Protein AF-A0A653DTB9-F1 (afdb_monomer)

Structure (mmCIF, N/CA/C/O backbone):
data_AF-A0A653DTB9-F1
#
_entry.id   AF-A0A653DTB9-F1
#
loop_
_atom_site.group_PDB
_atom_site.id
_atom_site.type_symbol
_atom_site.label_atom_id
_atom_site.label_alt_id
_atom_site.label_comp_id
_atom_site.label_asym_id
_atom_site.label_entity_id
_atom_site.label_seq_id
_atom_site.pdbx_PDB_ins_code
_atom_site.Cartn_x
_atom_site.Cartn_y
_atom_site.Cartn_z
_atom_site.occupancy
_atom_site.B_iso_or_equiv
_atom_site.auth_seq_id
_atom_site.auth_comp_id
_atom_site.auth_asym_id
_atom_site.auth_atom_id
_atom_site.pdbx_PDB_model_num
ATOM 1 N N . MET A 1 1 ? 3.607 1.487 -5.762 1.00 81.31 1 MET A N 1
ATOM 2 C CA . MET A 1 1 ? 2.893 2.590 -6.448 1.00 81.31 1 MET A CA 1
ATOM 3 C C . MET A 1 1 ? 1.420 2.464 -6.103 1.00 81.31 1 MET A C 1
ATOM 5 O O . MET A 1 1 ? 0.975 1.344 -5.897 1.00 81.31 1 MET A O 1
ATOM 9 N N . GLY A 1 2 ? 0.693 3.571 -6.015 1.00 86.44 2 GLY A N 1
ATOM 10 C CA . GLY A 1 2 ? -0.756 3.611 -5.838 1.00 86.44 2 GLY A CA 1
ATOM 11 C C . GLY A 1 2 ? -1.399 4.603 -6.805 1.00 86.44 2 GLY A C 1
ATOM 12 O O . GLY A 1 2 ? -0.713 5.444 -7.388 1.00 86.44 2 GLY A O 1
ATOM 13 N N . ILE A 1 3 ? -2.714 4.503 -6.968 1.00 83.00 3 ILE A N 1
ATOM 14 C CA . ILE A 1 3 ? -3.539 5.472 -7.698 1.00 83.00 3 ILE A CA 1
ATOM 15 C C . ILE A 1 3 ? -4.620 5.961 -6.735 1.00 83.00 3 ILE A C 1
ATOM 17 O O . ILE A 1 3 ? -5.238 5.153 -6.046 1.00 83.00 3 ILE A O 1
ATOM 21 N N . GLY A 1 4 ? -4.857 7.271 -6.696 1.00 84.19 4 GLY A N 1
ATOM 22 C CA . GLY A 1 4 ? -5.939 7.873 -5.920 1.00 84.19 4 GLY A CA 1
ATOM 23 C C . GLY A 1 4 ? -6.520 9.081 -6.649 1.00 84.19 4 GLY A C 1
ATOM 24 O O . GLY A 1 4 ? -5.796 10.024 -6.972 1.00 84.19 4 GLY A O 1
ATOM 25 N N . GLY A 1 5 ? -7.827 9.058 -6.928 1.00 80.69 5 GLY A N 1
ATOM 26 C CA . GLY A 1 5 ? -8.462 10.065 -7.784 1.00 80.69 5 GLY A CA 1
ATOM 27 C C . GLY A 1 5 ? -7.763 10.147 -9.147 1.00 80.69 5 GLY A C 1
ATOM 28 O O . GLY A 1 5 ? -7.578 9.130 -9.806 1.00 80.69 5 GLY A O 1
ATOM 29 N N . ASN A 1 6 ? -7.307 11.343 -9.528 1.00 82.50 6 ASN A N 1
ATOM 30 C CA . ASN A 1 6 ? -6.586 11.582 -10.787 1.00 82.50 6 ASN A CA 1
ATOM 31 C C . ASN A 1 6 ? -5.056 11.651 -10.608 1.00 82.50 6 ASN A C 1
ATOM 33 O O . ASN A 1 6 ? -4.371 12.290 -11.407 1.00 82.50 6 ASN A O 1
ATOM 37 N N . ARG A 1 7 ? -4.505 11.069 -9.533 1.00 84.44 7 ARG A N 1
ATOM 38 C CA . ARG A 1 7 ? -3.074 11.161 -9.208 1.00 84.44 7 ARG A CA 1
ATOM 39 C C . ARG A 1 7 ? -2.437 9.796 -8.979 1.00 84.44 7 ARG A C 1
ATOM 41 O O . ARG A 1 7 ? -3.048 8.883 -8.424 1.00 84.44 7 ARG A O 1
ATOM 48 N N . LEU A 1 8 ? -1.170 9.702 -9.375 1.00 87.19 8 LEU A N 1
ATOM 49 C CA . LEU A 1 8 ? -0.277 8.609 -9.010 1.00 87.19 8 LEU A CA 1
ATOM 50 C C . LEU A 1 8 ? 0.399 8.922 -7.672 1.00 87.19 8 LEU A C 1
ATOM 52 O O . LEU A 1 8 ? 0.783 10.061 -7.412 1.00 87.19 8 LEU A O 1
ATOM 56 N N . ILE A 1 9 ? 0.557 7.896 -6.841 1.00 87.88 9 ILE A N 1
ATOM 57 C CA . ILE A 1 9 ? 1.275 7.945 -5.567 1.00 87.88 9 ILE A CA 1
ATOM 58 C C . ILE A 1 9 ? 2.479 7.000 -5.675 1.00 87.88 9 ILE A C 1
ATOM 60 O O . ILE A 1 9 ? 2.331 5.792 -5.887 1.00 87.88 9 ILE A O 1
ATOM 64 N N . GLY A 1 10 ? 3.689 7.542 -5.550 1.00 89.00 10 GLY A N 1
ATOM 65 C CA . GLY A 1 10 ? 4.933 6.824 -5.845 1.00 89.00 10 GLY A CA 1
ATOM 66 C C . GLY A 1 10 ? 5.402 7.014 -7.300 1.00 89.00 10 GLY A C 1
ATOM 67 O O . GLY A 1 10 ? 4.992 7.983 -7.940 1.00 89.00 10 GLY A O 1
ATOM 68 N N . PRO A 1 11 ? 6.246 6.116 -7.851 1.00 88.44 11 PRO A N 1
ATOM 69 C CA . PRO A 1 11 ? 6.630 4.801 -7.328 1.00 88.44 11 PRO A CA 1
ATOM 70 C C . PRO A 1 11 ? 7.419 4.863 -6.017 1.00 88.44 11 PRO A C 1
ATOM 72 O O . PRO A 1 11 ? 8.048 5.865 -5.703 1.00 88.44 11 PRO A O 1
ATOM 75 N N . PHE A 1 12 ? 7.379 3.762 -5.270 1.00 89.44 12 PHE A N 1
ATOM 76 C CA . PHE A 1 12 ? 8.231 3.533 -4.107 1.00 89.44 12 PHE A CA 1
ATOM 77 C C . PHE A 1 12 ? 9.030 2.270 -4.383 1.00 89.44 12 PHE A C 1
ATOM 79 O O . PHE A 1 12 ? 8.454 1.281 -4.849 1.00 89.44 12 PHE A O 1
ATOM 86 N N . PHE A 1 13 ? 10.329 2.326 -4.124 1.00 87.88 13 PHE A N 1
ATOM 87 C CA . PHE A 1 13 ? 11.242 1.214 -4.333 1.00 87.88 13 PHE A CA 1
ATOM 88 C C . PHE A 1 13 ? 11.566 0.588 -2.983 1.00 87.88 13 PHE A C 1
ATOM 90 O O . PHE A 1 13 ? 11.714 1.291 -1.986 1.00 87.88 13 PHE A O 1
ATOM 97 N N . ILE A 1 14 ? 11.601 -0.739 -2.953 1.00 88.12 14 ILE A N 1
ATOM 98 C CA . ILE A 1 14 ? 11.859 -1.519 -1.748 1.00 88.12 14 ILE A CA 1
ATOM 99 C C . ILE A 1 14 ? 13.091 -2.355 -2.035 1.00 88.12 14 ILE A C 1
ATOM 101 O O . ILE A 1 14 ? 13.088 -3.153 -2.972 1.00 88.12 14 ILE A O 1
ATOM 105 N N . ASP A 1 15 ? 14.121 -2.186 -1.217 1.00 88.94 15 ASP A N 1
ATOM 106 C CA . ASP A 1 15 ? 15.335 -2.975 -1.354 1.00 88.94 15 ASP A CA 1
ATOM 107 C C . ASP A 1 15 ? 15.113 -4.387 -0.809 1.00 88.94 15 ASP A C 1
ATOM 109 O O . ASP A 1 15 ? 14.709 -4.589 0.343 1.00 88.94 15 ASP A O 1
ATOM 113 N N . GLY A 1 16 ? 15.392 -5.390 -1.641 1.00 90.62 16 GLY A N 1
ATOM 114 C CA . GLY A 1 16 ? 15.186 -6.802 -1.322 1.00 90.62 16 GLY A CA 1
ATOM 115 C C . GLY A 1 16 ? 13.712 -7.196 -1.163 1.00 90.62 16 GLY A C 1
ATOM 116 O O . GLY A 1 16 ? 12.796 -6.502 -1.594 1.00 90.62 16 GLY A O 1
ATOM 117 N N . ASN A 1 17 ? 13.468 -8.344 -0.525 1.00 91.88 17 ASN A N 1
ATOM 118 C CA . ASN A 1 17 ? 12.112 -8.885 -0.403 1.00 91.88 17 ASN A CA 1
ATOM 119 C C . ASN A 1 17 ? 11.245 -8.064 0.558 1.00 91.88 17 ASN A C 1
ATOM 121 O O . ASN A 1 17 ? 11.706 -7.660 1.633 1.00 91.88 17 ASN A O 1
ATOM 125 N N . LEU A 1 18 ? 9.976 -7.889 0.182 1.00 91.94 18 LEU A N 1
ATOM 126 C CA . LEU A 1 18 ? 8.944 -7.285 1.017 1.00 91.94 18 LEU A CA 1
ATOM 127 C C . LEU A 1 18 ? 8.499 -8.262 2.115 1.00 91.94 18 LEU A C 1
ATOM 129 O O . LEU A 1 18 ? 8.168 -9.415 1.845 1.00 91.94 18 LEU A O 1
ATOM 133 N N . ASN A 1 19 ? 8.456 -7.779 3.352 1.00 94.94 19 ASN A N 1
ATOM 134 C CA . ASN A 1 19 ? 7.907 -8.476 4.513 1.00 94.94 19 ASN A CA 1
ATOM 135 C C . ASN A 1 19 ? 7.013 -7.515 5.316 1.00 94.94 19 ASN A C 1
ATOM 137 O O . ASN A 1 19 ? 6.882 -6.346 4.949 1.00 94.94 19 ASN A O 1
ATOM 141 N N . GLY A 1 20 ? 6.388 -8.001 6.393 1.00 94.19 20 GLY A N 1
ATOM 142 C CA . GLY A 1 20 ? 5.476 -7.190 7.209 1.00 94.19 20 GLY A CA 1
ATOM 143 C C . GLY A 1 20 ? 6.125 -5.922 7.778 1.00 94.19 20 GLY A C 1
ATOM 144 O O . GLY A 1 20 ? 5.508 -4.863 7.733 1.00 94.19 20 GLY A O 1
ATOM 145 N N . ASP A 1 21 ? 7.381 -5.998 8.235 1.00 95.88 21 ASP A N 1
ATOM 146 C CA . ASP A 1 21 ? 8.112 -4.844 8.784 1.00 95.88 21 ASP A CA 1
ATOM 147 C C . ASP A 1 21 ? 8.361 -3.768 7.727 1.00 95.88 21 ASP A C 1
ATOM 149 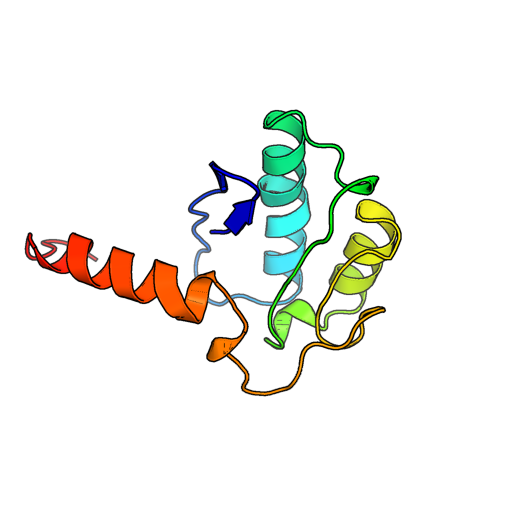O O . ASP A 1 21 ? 8.024 -2.604 7.929 1.00 95.88 21 ASP A O 1
ATOM 153 N N . LYS A 1 22 ? 8.899 -4.161 6.568 1.00 95.94 22 LYS A N 1
ATOM 154 C CA . LYS A 1 22 ? 9.154 -3.237 5.457 1.00 95.94 22 LYS A CA 1
ATOM 155 C C . LYS A 1 22 ? 7.868 -2.658 4.890 1.00 95.94 22 LYS A C 1
ATOM 157 O O . LYS A 1 22 ? 7.855 -1.513 4.456 1.00 95.94 22 LYS A O 1
ATOM 162 N N . TYR A 1 23 ? 6.788 -3.435 4.879 1.00 96.44 23 TYR A N 1
ATOM 163 C CA . TYR A 1 23 ? 5.496 -2.937 4.427 1.00 96.44 23 TYR A CA 1
ATOM 164 C C . TYR A 1 23 ? 4.910 -1.916 5.408 1.00 96.44 23 TYR A C 1
ATOM 166 O O . TYR A 1 23 ? 4.393 -0.882 4.991 1.00 96.44 23 TYR A O 1
ATOM 174 N N . LEU A 1 24 ? 5.044 -2.162 6.713 1.00 96.69 24 LEU A N 1
ATOM 175 C CA . LEU A 1 24 ? 4.641 -1.214 7.748 1.00 96.69 24 LEU A CA 1
ATOM 176 C C . LEU A 1 24 ? 5.449 0.091 7.672 1.00 96.69 24 LEU A C 1
ATOM 178 O O . LEU A 1 24 ? 4.873 1.174 7.771 1.00 96.69 24 LEU A O 1
ATOM 182 N N . ASP A 1 25 ? 6.764 -0.013 7.468 1.00 96.25 25 ASP A N 1
ATOM 183 C CA . ASP A 1 25 ? 7.654 1.130 7.247 1.00 96.25 25 ASP A CA 1
ATOM 184 C C . ASP A 1 25 ? 7.245 1.922 5.998 1.00 96.25 25 ASP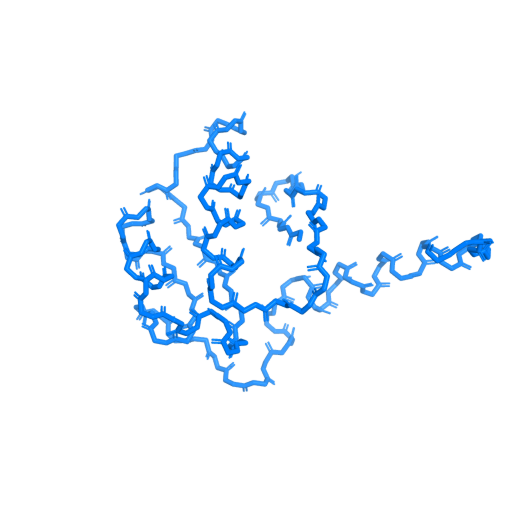 A C 1
ATOM 186 O O . ASP A 1 25 ? 7.041 3.136 6.060 1.00 96.25 25 ASP A O 1
ATOM 190 N N . LEU A 1 26 ? 7.000 1.217 4.888 1.00 95.88 26 LEU A N 1
ATOM 191 C CA . LEU A 1 26 ? 6.516 1.804 3.642 1.00 95.88 26 LEU A CA 1
ATOM 192 C C . LEU A 1 26 ? 5.212 2.594 3.844 1.00 95.88 26 LEU A C 1
ATOM 194 O O . LEU A 1 26 ? 5.067 3.705 3.327 1.00 95.88 26 LEU A O 1
ATOM 198 N N . LEU A 1 27 ? 4.257 2.033 4.590 1.00 96.25 27 LEU A N 1
ATOM 199 C CA . LEU A 1 27 ? 2.985 2.693 4.875 1.00 96.25 27 LEU A CA 1
ATOM 200 C C . LEU A 1 27 ? 3.184 3.978 5.684 1.00 96.25 27 LEU A C 1
ATOM 202 O O . LEU A 1 27 ? 2.709 5.034 5.263 1.00 96.25 27 LEU A O 1
ATOM 206 N N . ASN A 1 28 ? 3.896 3.892 6.808 1.00 96.81 28 ASN A N 1
ATOM 207 C CA . ASN A 1 28 ? 4.065 5.006 7.743 1.00 96.81 28 ASN A CA 1
ATOM 208 C C . ASN A 1 28 ? 4.919 6.139 7.181 1.00 96.81 28 ASN A C 1
ATOM 210 O O . ASN A 1 28 ? 4.575 7.305 7.352 1.00 96.81 28 ASN A O 1
ATOM 214 N N . ASN A 1 29 ? 6.023 5.801 6.519 1.00 95.81 29 ASN A N 1
ATOM 215 C CA . ASN A 1 29 ? 7.042 6.784 6.166 1.00 95.81 29 ASN A CA 1
ATOM 216 C C . ASN A 1 29 ? 6.888 7.323 4.744 1.00 95.81 29 ASN A C 1
ATOM 218 O O . ASN A 1 29 ? 7.433 8.381 4.434 1.00 95.81 29 ASN A O 1
ATOM 222 N N . TYR A 1 30 ? 6.116 6.645 3.888 1.00 94.69 30 TYR A N 1
ATOM 223 C CA . TYR A 1 30 ? 6.007 7.019 2.479 1.00 94.69 30 TYR A CA 1
ATOM 224 C C . TYR A 1 30 ? 4.561 7.151 2.003 1.00 94.69 30 TYR A C 1
ATOM 226 O O . TYR A 1 30 ? 4.173 8.220 1.532 1.00 94.69 30 TYR A O 1
ATOM 234 N N . ILE A 1 31 ? 3.737 6.105 2.125 1.00 94.56 31 ILE A N 1
ATOM 235 C CA . ILE A 1 31 ? 2.392 6.099 1.521 1.00 94.56 31 ILE A CA 1
ATOM 236 C C . ILE A 1 31 ? 1.445 7.065 2.240 1.00 94.56 31 ILE A C 1
ATOM 238 O O . ILE A 1 31 ? 0.835 7.913 1.587 1.00 94.56 31 ILE A O 1
ATOM 242 N N . ILE A 1 32 ? 1.316 6.959 3.566 1.00 95.31 32 ILE A N 1
ATOM 243 C CA . ILE A 1 32 ? 0.411 7.811 4.350 1.00 95.31 32 ILE A CA 1
ATOM 244 C C . ILE A 1 32 ? 0.830 9.291 4.254 1.00 95.31 32 ILE A C 1
ATOM 246 O O . ILE A 1 32 ? -0.033 10.114 3.929 1.00 95.31 32 ILE A O 1
ATOM 250 N N . PRO A 1 33 ? 2.123 9.649 4.405 1.00 95.31 33 PRO A N 1
ATOM 251 C CA . PRO A 1 33 ? 2.577 11.017 4.172 1.00 95.31 33 PRO A CA 1
ATOM 252 C C . PRO A 1 33 ? 2.299 11.511 2.751 1.00 95.31 33 PRO A C 1
ATOM 254 O O . PRO A 1 33 ? 1.868 12.645 2.572 1.00 95.31 33 PRO A O 1
ATOM 257 N N . ALA A 1 34 ? 2.478 10.677 1.720 1.00 93.19 34 ALA A N 1
ATOM 258 C CA . ALA A 1 34 ? 2.189 11.080 0.343 1.00 93.19 34 ALA A CA 1
ATOM 259 C C . ALA A 1 34 ? 0.692 11.355 0.108 1.00 93.19 34 ALA A C 1
ATOM 261 O O . ALA A 1 34 ? 0.346 12.287 -0.619 1.00 93.19 34 ALA A O 1
ATOM 262 N N . ILE A 1 35 ? -0.203 10.586 0.737 1.00 92.50 35 ILE A N 1
ATOM 263 C CA . ILE A 1 35 ? -1.651 10.850 0.729 1.00 92.50 35 ILE A CA 1
ATOM 264 C C . ILE A 1 35 ? -1.946 12.209 1.381 1.00 92.50 35 ILE A C 1
ATOM 266 O O . ILE A 1 35 ? -2.648 13.038 0.800 1.00 92.50 35 ILE A O 1
ATOM 270 N N . GLN A 1 36 ? -1.366 12.467 2.554 1.00 93.25 36 GLN A N 1
ATOM 271 C CA . GLN A 1 36 ? -1.552 13.721 3.290 1.00 93.25 36 GLN A CA 1
ATOM 272 C C . GLN A 1 36 ? -1.008 14.932 2.523 1.00 93.25 36 GLN A C 1
ATOM 274 O O . GLN A 1 36 ? -1.703 15.937 2.383 1.00 93.25 36 GLN A O 1
ATOM 279 N N . ASN A 1 37 ? 0.185 14.814 1.937 1.00 92.06 37 ASN A N 1
ATOM 280 C CA . ASN A 1 37 ? 0.810 15.856 1.117 1.00 92.06 37 ASN A CA 1
ATOM 281 C C . ASN A 1 37 ? 0.008 16.170 -0.154 1.00 92.06 37 ASN A C 1
ATOM 283 O O . ASN A 1 37 ? 0.094 17.272 -0.692 1.00 92.06 37 ASN A O 1
ATOM 287 N N . ASN A 1 38 ? -0.821 15.232 -0.616 1.00 88.75 38 ASN A N 1
ATOM 288 C CA . ASN A 1 38 ? -1.774 15.463 -1.697 1.00 88.75 38 ASN A CA 1
ATOM 289 C C . ASN A 1 38 ? -3.040 16.220 -1.256 1.00 88.75 38 ASN A C 1
ATOM 291 O O . ASN A 1 38 ? -3.944 16.403 -2.072 1.00 88.75 38 ASN A O 1
ATOM 295 N N . GLY A 1 39 ? -3.112 16.670 0.000 1.00 89.31 39 GLY A N 1
ATOM 296 C CA . GLY A 1 39 ? -4.267 17.357 0.576 1.00 89.31 39 GLY A CA 1
ATOM 297 C C . GLY A 1 39 ? -5.417 16.414 0.925 1.00 89.31 39 GLY A C 1
ATOM 298 O O . GLY A 1 39 ? -6.536 16.869 1.155 1.00 89.31 39 GLY A O 1
ATOM 299 N N . GLN A 1 40 ? -5.174 15.100 0.938 1.00 89.81 40 GLN A N 1
ATOM 300 C CA . GLN A 1 40 ? -6.189 14.115 1.282 1.00 89.81 40 GLN A CA 1
ATOM 301 C C . GLN A 1 40 ? -6.077 13.729 2.753 1.00 89.81 40 GLN A C 1
ATOM 303 O O . GLN A 1 40 ? -4.991 13.522 3.288 1.00 89.81 40 GLN A O 1
ATOM 308 N N . LEU A 1 41 ? -7.224 13.577 3.405 1.00 91.75 41 LEU A N 1
ATOM 309 C CA . LEU A 1 41 ? -7.296 13.085 4.773 1.00 91.75 41 LEU A CA 1
ATOM 310 C C . LEU A 1 41 ? -7.439 11.557 4.738 1.00 91.75 41 LEU A C 1
ATOM 312 O O . LEU A 1 41 ? -8.453 11.080 4.222 1.00 91.75 41 LEU A O 1
ATOM 316 N N . PRO A 1 42 ? -6.479 10.771 5.271 1.00 93.19 42 PRO A N 1
ATOM 317 C CA . PRO A 1 42 ? -6.546 9.307 5.218 1.00 93.19 42 PRO A CA 1
ATOM 318 C C . PRO A 1 42 ? -7.848 8.747 5.805 1.00 93.19 42 PRO A C 1
ATOM 320 O O . PRO A 1 42 ? -8.498 7.902 5.194 1.00 93.19 42 PRO A O 1
ATOM 323 N N . HIS A 1 43 ? -8.323 9.332 6.905 1.00 94.31 43 HIS A N 1
ATOM 324 C CA . HIS A 1 43 ? -9.591 8.984 7.548 1.00 94.31 43 HIS A CA 1
ATOM 325 C C . HIS A 1 43 ? -10.852 9.355 6.748 1.00 94.31 43 HIS A C 1
ATOM 327 O O . HIS A 1 43 ? -11.955 9.094 7.225 1.00 94.31 43 HIS A O 1
ATOM 333 N N . ASN A 1 44 ? -10.710 9.933 5.546 1.00 93.56 44 ASN A N 1
ATOM 334 C CA . ASN A 1 44 ? -11.789 10.140 4.579 1.00 93.56 44 ASN A CA 1
ATOM 335 C C . ASN A 1 44 ? -11.674 9.247 3.331 1.00 93.56 44 ASN A C 1
ATOM 337 O O . ASN A 1 44 ? -12.629 9.179 2.562 1.00 93.56 44 ASN A O 1
ATOM 341 N N . LEU A 1 45 ? -10.598 8.469 3.170 1.00 93.12 45 LEU A N 1
ATOM 342 C CA . LEU A 1 45 ? -10.378 7.596 2.009 1.00 93.12 45 LEU A CA 1
ATOM 343 C C . LEU A 1 45 ? -10.680 6.117 2.265 1.00 93.12 45 LEU A C 1
ATOM 345 O O . LEU A 1 45 ? -10.564 5.647 3.393 1.00 93.12 45 LEU A O 1
ATOM 349 N N . TRP A 1 46 ? -10.995 5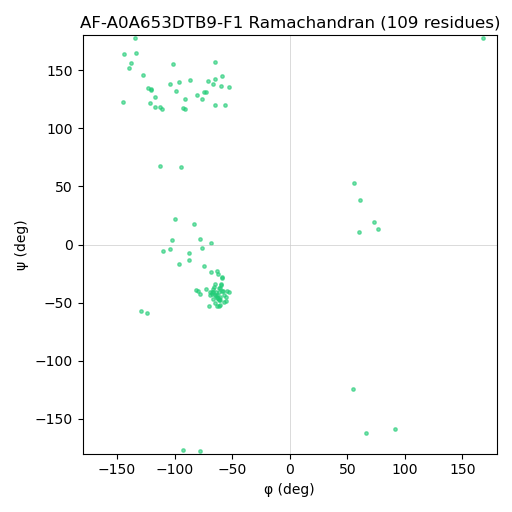.391 1.191 1.00 94.06 46 TRP A N 1
ATOM 350 C CA . TRP A 1 46 ? -10.900 3.934 1.161 1.00 94.06 46 TRP A CA 1
ATOM 351 C C . TRP A 1 46 ? -9.514 3.522 0.669 1.00 94.06 46 TRP A C 1
ATOM 353 O O . TRP A 1 46 ? -9.094 3.945 -0.409 1.00 94.06 46 TRP A O 1
ATOM 363 N N . PHE A 1 47 ? -8.812 2.702 1.447 1.00 94.38 47 PHE A N 1
ATOM 364 C CA . PHE A 1 47 ? -7.536 2.112 1.037 1.00 94.38 47 PHE A CA 1
ATOM 365 C C . PHE A 1 47 ? -7.746 0.683 0.538 1.00 94.38 47 PHE A C 1
ATOM 367 O O . PHE A 1 47 ? -8.407 -0.102 1.205 1.00 94.38 47 PHE A O 1
ATOM 374 N N . GLN A 1 48 ? -7.186 0.316 -0.610 1.00 94.06 48 GLN A N 1
ATOM 375 C CA . GLN A 1 48 ? -7.297 -1.039 -1.154 1.00 94.06 48 GLN A CA 1
ATOM 376 C C . GLN A 1 48 ? -5.902 -1.647 -1.314 1.00 94.06 48 GLN A C 1
ATOM 378 O O . GLN A 1 48 ? -5.006 -1.009 -1.864 1.00 94.06 48 GLN A O 1
ATOM 383 N N . GLN A 1 49 ? -5.740 -2.890 -0.863 1.00 92.19 49 GLN A N 1
ATOM 384 C CA . GLN A 1 49 ? -4.551 -3.714 -1.079 1.00 92.19 49 GLN A CA 1
ATOM 385 C C . GLN A 1 49 ? -4.952 -5.154 -1.421 1.00 92.19 49 GLN A C 1
ATOM 387 O O . GLN A 1 49 ? -6.048 -5.602 -1.080 1.00 92.19 49 GLN A O 1
ATOM 392 N N . ASP A 1 50 ? -4.067 -5.883 -2.098 1.00 88.12 50 ASP A N 1
ATOM 393 C CA . ASP A 1 50 ? -4.287 -7.290 -2.426 1.00 88.12 50 ASP A CA 1
ATOM 394 C C . ASP A 1 50 ? -4.021 -8.218 -1.219 1.00 88.12 50 ASP A C 1
ATOM 396 O O . ASP A 1 50 ? -3.702 -7.790 -0.105 1.00 88.12 50 ASP A O 1
ATOM 400 N N . GLY A 1 51 ? -4.154 -9.526 -1.441 1.00 88.00 51 GLY A N 1
ATOM 401 C CA . GLY A 1 51 ? -3.984 -10.550 -0.410 1.00 88.00 51 GLY A CA 1
ATOM 402 C C . GLY A 1 51 ? -2.543 -10.999 -0.132 1.00 88.00 51 GLY A C 1
ATOM 403 O O . GLY A 1 51 ? -2.383 -12.088 0.431 1.00 88.00 51 GLY A O 1
ATOM 404 N N . ALA A 1 52 ? -1.510 -10.247 -0.537 1.00 89.31 52 ALA A N 1
ATOM 405 C CA . ALA A 1 52 ? -0.117 -10.657 -0.352 1.00 89.31 52 ALA A CA 1
ATOM 406 C C . ALA A 1 52 ? 0.234 -10.898 1.137 1.00 89.31 52 ALA A C 1
ATOM 408 O O . ALA A 1 52 ? -0.262 -10.186 2.013 1.00 89.31 52 ALA A O 1
ATOM 409 N N . PRO A 1 53 ? 1.107 -11.874 1.473 1.00 92.75 53 PRO A N 1
ATOM 410 C CA . PRO A 1 53 ? 1.407 -12.214 2.868 1.00 92.75 53 PRO A CA 1
ATOM 411 C C . PRO A 1 53 ? 1.837 -11.037 3.769 1.00 92.75 53 PRO A C 1
ATOM 413 O O . PRO A 1 53 ? 1.342 -10.973 4.896 1.00 92.75 53 PRO A O 1
ATOM 416 N N . PRO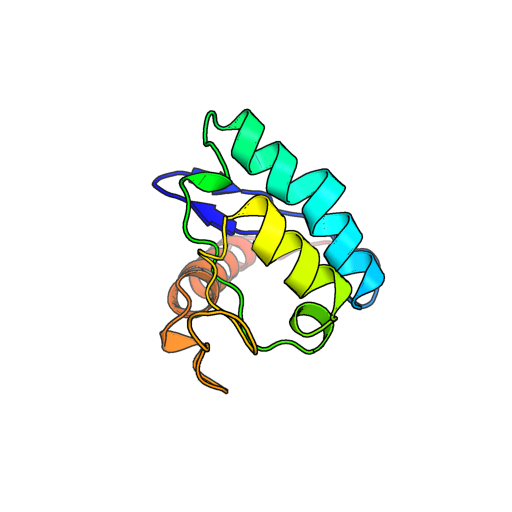 A 1 54 ? 2.675 -10.076 3.316 1.00 94.12 54 PRO A N 1
ATOM 417 C CA . PRO A 1 54 ? 3.043 -8.903 4.119 1.00 94.12 54 PRO A CA 1
ATOM 418 C C . PRO 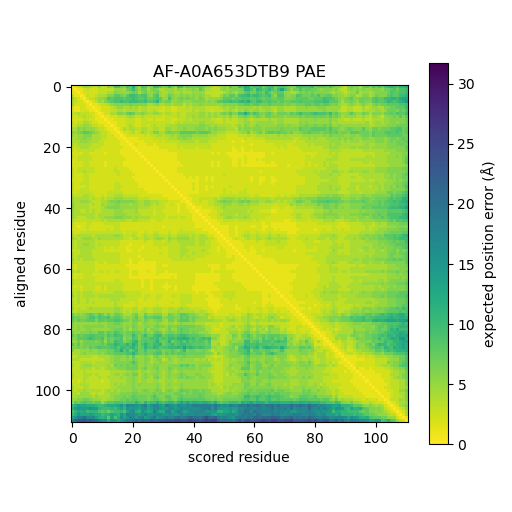A 1 54 ? 1.853 -8.038 4.555 1.00 94.12 54 PRO A C 1
ATOM 420 O O . PRO A 1 54 ? 1.899 -7.430 5.621 1.00 94.12 54 PRO A O 1
ATOM 423 N N . HIS A 1 55 ? 0.776 -8.014 3.767 1.00 93.44 55 HIS A N 1
ATOM 424 C CA . HIS A 1 55 ? -0.413 -7.199 4.029 1.00 93.44 55 HIS A CA 1
ATOM 425 C C . HIS A 1 55 ? -1.283 -7.769 5.162 1.00 93.44 55 HIS A C 1
ATOM 427 O O . HIS A 1 55 ? -2.099 -7.056 5.742 1.00 93.44 55 HIS A O 1
ATOM 433 N N . TYR A 1 56 ? -1.104 -9.052 5.502 1.00 93.75 56 TYR A N 1
ATOM 434 C CA . TYR A 1 56 ? -1.874 -9.732 6.548 1.00 93.75 56 TYR A CA 1
ATOM 435 C C . TYR A 1 56 ? -1.273 -9.578 7.960 1.00 93.75 56 TYR A C 1
ATOM 437 O O . TYR A 1 56 ? -1.911 -9.969 8.947 1.00 93.75 56 TYR A O 1
ATOM 445 N N . ASP A 1 57 ? -0.071 -8.995 8.083 1.00 95.69 57 ASP A N 1
ATOM 446 C CA . ASP A 1 57 ? 0.580 -8.738 9.375 1.00 95.69 57 ASP A CA 1
ATOM 447 C C . ASP A 1 57 ? -0.362 -7.960 10.313 1.00 95.69 57 ASP A C 1
ATOM 449 O O . ASP A 1 57 ? -1.041 -7.008 9.924 1.00 95.69 57 ASP A O 1
ATOM 453 N N . ARG A 1 58 ? -0.428 -8.379 11.580 1.00 95.94 58 ARG A N 1
ATOM 454 C CA . ARG A 1 58 ? -1.342 -7.794 12.571 1.00 95.94 58 ARG A CA 1
ATOM 455 C C . ARG A 1 58 ? -1.087 -6.300 12.792 1.00 95.94 58 ARG A C 1
ATOM 457 O O . ARG A 1 58 ? -2.038 -5.562 13.027 1.00 95.94 58 ARG A O 1
ATOM 464 N N . ARG A 1 59 ? 0.171 -5.858 12.730 1.00 97.50 59 ARG A N 1
ATOM 465 C CA . ARG A 1 59 ? 0.556 -4.449 12.911 1.00 97.50 59 ARG A CA 1
ATOM 466 C C . ARG A 1 59 ? 0.157 -3.611 11.708 1.00 97.50 59 ARG A C 1
ATOM 468 O O . ARG A 1 59 ? -0.313 -2.496 11.889 1.00 97.50 59 ARG A O 1
ATOM 475 N N . VAL A 1 60 ? 0.285 -4.172 10.507 1.00 96.75 60 VAL A N 1
ATOM 476 C CA . VAL A 1 60 ? -0.186 -3.540 9.268 1.00 96.75 60 VAL A CA 1
ATOM 477 C C . VAL A 1 60 ? -1.692 -3.320 9.348 1.00 96.75 60 VAL A C 1
ATOM 479 O O . VAL A 1 60 ? -2.149 -2.193 9.197 1.00 96.75 60 VAL A O 1
ATOM 482 N N . ARG A 1 61 ? -2.466 -4.360 9.677 1.00 96.44 61 ARG A N 1
ATOM 483 C CA . ARG A 1 61 ? -3.928 -4.240 9.798 1.00 96.44 61 ARG A CA 1
ATOM 484 C C . ARG A 1 61 ? -4.340 -3.237 10.877 1.00 96.44 61 ARG A C 1
ATOM 486 O O . ARG A 1 61 ? -5.140 -2.356 10.595 1.00 96.44 61 ARG A O 1
ATOM 493 N N . GLY A 1 62 ? -3.710 -3.288 12.053 1.00 97.12 62 GLY A N 1
ATOM 494 C CA . GLY A 1 62 ? -3.967 -2.318 13.122 1.00 97.12 62 GLY A CA 1
ATOM 495 C C . GLY A 1 62 ? -3.653 -0.868 12.727 1.00 97.12 62 GL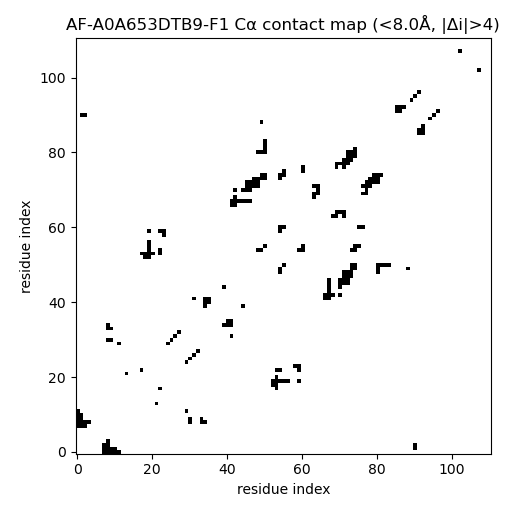Y A C 1
ATOM 496 O O . GLY A 1 62 ? -4.400 0.040 13.088 1.00 97.12 62 GLY A O 1
ATOM 497 N N . LEU A 1 63 ? -2.593 -0.638 11.943 1.00 97.56 63 LEU A N 1
ATOM 498 C CA . LEU A 1 63 ? -2.292 0.684 11.390 1.00 97.56 63 LEU A CA 1
ATOM 499 C C . LEU A 1 63 ? -3.379 1.147 10.412 1.00 97.56 63 LEU A C 1
ATOM 501 O O . LEU A 1 63 ? -3.774 2.313 10.449 1.00 97.56 63 LEU A O 1
ATOM 505 N N . LEU A 1 64 ? -3.851 0.257 9.537 1.00 96.88 64 LEU A N 1
ATOM 506 C CA . LEU A 1 64 ? -4.880 0.580 8.549 1.00 96.88 64 LEU A CA 1
ATOM 507 C C . LEU A 1 64 ? -6.233 0.875 9.209 1.00 96.88 64 LEU A C 1
ATOM 509 O O . LEU A 1 64 ? -6.886 1.851 8.834 1.00 96.88 64 LEU A O 1
ATOM 513 N N . ASP A 1 65 ? -6.612 0.101 10.227 1.00 96.50 65 ASP A N 1
ATOM 514 C CA . ASP A 1 65 ? -7.813 0.343 11.033 1.00 96.50 65 ASP A CA 1
ATOM 515 C C . ASP A 1 65 ? -7.777 1.745 11.655 1.00 96.50 65 ASP A C 1
ATOM 517 O O . ASP A 1 65 ? -8.723 2.522 11.494 1.00 96.50 65 ASP A O 1
ATOM 521 N N . ALA A 1 66 ? -6.652 2.098 12.290 1.00 97.00 66 ALA A N 1
ATOM 522 C CA . ALA A 1 66 ? -6.461 3.392 12.939 1.00 97.00 66 ALA A CA 1
ATOM 523 C C . ALA A 1 66 ? -6.408 4.559 11.939 1.00 97.00 66 ALA A C 1
ATOM 525 O O . ALA A 1 66 ? -7.007 5.605 12.170 1.00 97.00 66 ALA A O 1
ATOM 526 N N . THR A 1 67 ? -5.710 4.388 10.816 1.00 96.94 67 THR A N 1
ATOM 527 C CA . THR A 1 67 ? -5.433 5.480 9.869 1.00 96.94 67 THR A CA 1
ATOM 528 C C . THR A 1 67 ? -6.619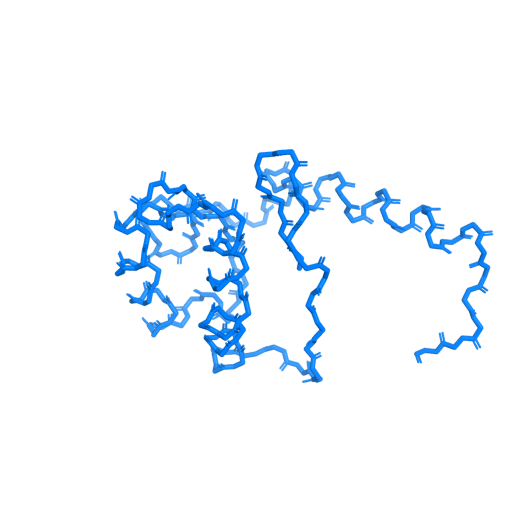 5.781 8.956 1.00 96.94 67 THR A C 1
ATOM 530 O O . THR A 1 67 ? -6.908 6.943 8.668 1.00 96.94 67 THR A O 1
ATOM 533 N N . PHE A 1 68 ? -7.313 4.741 8.489 1.00 95.69 68 PHE A N 1
ATOM 534 C CA . PHE A 1 68 ? -8.409 4.866 7.525 1.00 95.69 68 PHE A CA 1
ATOM 535 C C . PHE A 1 68 ? -9.795 4.749 8.181 1.00 95.69 68 PHE A C 1
ATOM 537 O O . PHE A 1 68 ? -10.809 4.803 7.482 1.00 95.69 68 PHE A O 1
ATOM 544 N N . HIS A 1 69 ? -9.860 4.630 9.514 1.00 95.38 69 HIS A N 1
ATOM 545 C CA . HIS A 1 69 ? -11.088 4.425 10.296 1.00 95.38 69 HIS A CA 1
ATOM 546 C C . HIS A 1 69 ? -11.872 3.192 9.826 1.00 95.38 69 HIS A C 1
ATOM 548 O O . HIS A 1 69 ? -13.051 3.284 9.484 1.00 95.38 69 HIS A O 1
ATOM 554 N N . ASN A 1 70 ? -11.198 2.040 9.755 1.00 94.44 70 ASN A N 1
ATOM 555 C CA . ASN A 1 70 ? -11.735 0.772 9.232 1.00 94.44 70 ASN A CA 1
ATOM 556 C C . ASN A 1 70 ? -12.196 0.815 7.759 1.00 94.44 70 ASN A C 1
ATOM 558 O O . ASN A 1 70 ? -12.824 -0.127 7.279 1.00 94.44 70 ASN A O 1
ATOM 562 N N . ARG A 1 71 ? -11.881 1.881 7.010 1.00 94.75 71 ARG A N 1
ATOM 563 C CA . ARG A 1 71 ? -12.218 2.007 5.583 1.00 94.75 71 ARG A CA 1
ATOM 564 C C . ARG A 1 71 ? -11.054 1.545 4.725 1.00 94.75 71 ARG A C 1
ATOM 566 O O . ARG A 1 71 ? -10.412 2.318 4.018 1.00 94.75 71 ARG A O 1
ATOM 573 N N . TRP A 1 72 ? -10.771 0.254 4.805 1.00 95.25 72 TRP A N 1
ATOM 574 C CA . TRP A 1 72 ? -9.824 -0.390 3.913 1.00 95.25 72 TRP A CA 1
ATOM 575 C C . TRP A 1 72 ? -10.319 -1.768 3.475 1.00 95.25 72 TRP A C 1
ATOM 577 O O . TRP A 1 72 ? -11.098 -2.425 4.168 1.00 95.25 72 TRP A O 1
ATOM 587 N N . ILE A 1 73 ? -9.884 -2.167 2.285 1.00 94.25 73 ILE A N 1
ATOM 588 C CA . ILE A 1 73 ? -10.246 -3.405 1.610 1.00 94.25 73 ILE A CA 1
ATOM 589 C C . ILE A 1 73 ? -8.976 -4.231 1.457 1.00 94.25 73 ILE A C 1
ATOM 591 O O . ILE A 1 73 ? -7.959 -3.747 0.952 1.00 94.25 73 ILE A O 1
ATOM 595 N N . GLY A 1 74 ? -9.025 -5.474 1.912 1.00 93.06 74 GLY A N 1
ATOM 596 C CA . GLY A 1 74 ? -7.874 -6.361 1.902 1.00 93.06 74 GLY A CA 1
ATOM 597 C C . GLY A 1 74 ? -8.129 -7.601 2.739 1.00 93.06 74 GLY A C 1
ATOM 598 O O . GLY A 1 74 ? -9.181 -7.767 3.357 1.00 93.06 74 GLY A O 1
ATOM 599 N N . ARG A 1 75 ? -7.160 -8.510 2.764 1.00 92.25 75 ARG A N 1
ATOM 600 C CA . ARG A 1 75 ? -7.295 -9.755 3.522 1.00 92.25 75 ARG A CA 1
ATOM 601 C C . ARG A 1 75 ? -7.381 -9.471 5.030 1.00 92.25 75 ARG A C 1
ATOM 603 O O . ARG A 1 75 ? -6.433 -8.947 5.612 1.00 92.25 75 ARG A O 1
ATOM 610 N N . GLY A 1 76 ? -8.483 -9.871 5.668 1.00 87.44 76 GLY A N 1
ATOM 611 C CA . GLY A 1 76 ? -8.721 -9.658 7.101 1.00 87.44 76 GLY A CA 1
ATOM 612 C C . GLY A 1 76 ? -9.043 -8.212 7.497 1.00 87.44 76 GLY A C 1
ATOM 613 O O . GLY A 1 76 ? -8.838 -7.868 8.663 1.00 87.44 76 GLY A O 1
ATOM 614 N N . GLY A 1 77 ? -9.469 -7.382 6.539 1.00 86.62 77 GLY A N 1
ATOM 615 C CA . GLY A 1 77 ? -10.055 -6.060 6.781 1.00 86.62 77 GLY A CA 1
ATOM 616 C C . GLY A 1 77 ? -11.579 -6.108 6.881 1.00 86.62 77 GLY A C 1
ATOM 617 O O . GLY A 1 77 ? -12.178 -7.180 6.804 1.00 86.62 77 GLY A O 1
ATOM 618 N N . PHE A 1 78 ? -12.212 -4.940 7.034 1.00 84.06 78 PHE A N 1
ATOM 619 C CA . PHE A 1 78 ? -13.674 -4.836 7.138 1.00 84.06 78 PHE A CA 1
ATOM 620 C C . PHE A 1 78 ? -14.390 -5.344 5.877 1.00 84.06 78 PHE A C 1
ATOM 622 O O . PHE A 1 78 ? -15.426 -5.998 5.969 1.00 84.06 78 PHE A O 1
ATOM 629 N N . ILE A 1 79 ? -13.811 -5.074 4.702 1.00 87.88 79 ILE A N 1
ATOM 630 C CA . ILE A 1 79 ? -14.217 -5.685 3.434 1.00 87.88 79 ILE A CA 1
ATOM 631 C C . ILE A 1 79 ? -13.091 -6.615 2.986 1.00 87.88 79 ILE A C 1
ATOM 633 O O . ILE A 1 79 ? -11.973 -6.164 2.712 1.00 87.88 79 ILE A O 1
ATOM 637 N N . GLU A 1 80 ? -13.381 -7.913 2.906 1.00 87.94 80 GLU A N 1
ATOM 638 C CA . GLU A 1 80 ? -12.401 -8.894 2.452 1.00 87.94 80 GLU A CA 1
ATOM 639 C C . GLU A 1 80 ? -12.156 -8.786 0.946 1.00 87.94 80 GLU A C 1
ATOM 641 O O . GLU A 1 80 ? -13.085 -8.780 0.137 1.00 87.94 80 GL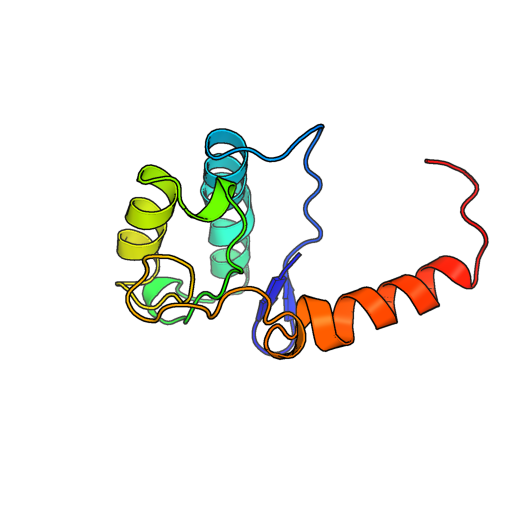U A O 1
ATOM 646 N N . TRP A 1 81 ? -10.878 -8.741 0.567 1.00 89.06 81 TRP A N 1
ATOM 647 C CA . TRP A 1 81 ? -10.480 -8.867 -0.831 1.00 89.06 81 TRP A CA 1
ATOM 648 C C . TRP A 1 81 ? -10.464 -10.344 -1.249 1.00 89.06 81 TRP A C 1
ATOM 650 O O . TRP A 1 81 ? -9.809 -11.149 -0.574 1.00 89.06 81 TRP A O 1
ATOM 660 N N . PRO A 1 82 ? -11.128 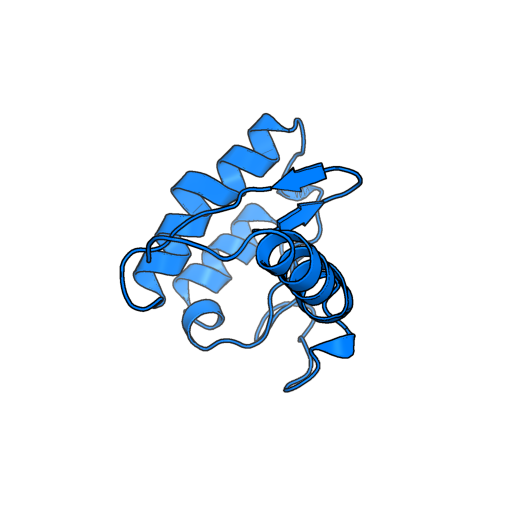-10.723 -2.355 1.00 86.88 82 PRO A N 1
ATOM 661 C CA . PRO A 1 82 ? -11.144 -12.104 -2.814 1.00 86.88 82 PRO A CA 1
ATOM 662 C C . PRO A 1 82 ? -9.746 -12.581 -3.228 1.00 86.88 82 PRO A C 1
ATOM 664 O O . PRO A 1 82 ? -8.932 -11.855 -3.807 1.00 86.88 82 PRO A O 1
ATOM 667 N N . ALA A 1 83 ? -9.450 -13.841 -2.914 1.00 82.69 83 ALA A N 1
ATOM 668 C CA . ALA A 1 83 ? -8.184 -14.448 -3.292 1.00 82.69 83 ALA A CA 1
ATOM 669 C C . ALA A 1 83 ? -8.090 -14.600 -4.819 1.00 82.69 83 ALA A C 1
ATOM 671 O O . ALA A 1 83 ? -9.027 -15.070 -5.456 1.00 82.69 83 ALA A O 1
ATOM 672 N N . ARG A 1 84 ? -6.908 -14.302 -5.381 1.00 81.31 84 ARG A N 1
ATOM 673 C CA . ARG A 1 84 ? -6.592 -14.470 -6.815 1.00 81.31 84 ARG A CA 1
ATOM 674 C C . ARG A 1 84 ? -7.481 -13.644 -7.757 1.00 81.31 84 ARG A C 1
ATOM 676 O O . ARG A 1 84 ? -7.782 -14.104 -8.854 1.00 81.31 84 ARG A O 1
ATOM 683 N N . SER A 1 85 ? -7.825 -12.422 -7.357 1.00 84.88 85 SER A N 1
ATOM 684 C CA . SER A 1 85 ? -8.603 -11.480 -8.175 1.00 84.88 85 SER A CA 1
ATOM 685 C C . SER A 1 85 ? -7.779 -10.260 -8.613 1.00 84.88 85 SER A C 1
ATOM 687 O O . SER A 1 85 ? -8.013 -9.150 -8.126 1.00 84.88 85 SER A O 1
ATOM 689 N N . PRO A 1 86 ? -6.762 -10.443 -9.481 1.00 78.38 86 PRO A N 1
ATOM 690 C CA . PRO A 1 86 ? -5.988 -9.328 -10.032 1.00 78.38 86 PRO A CA 1
ATOM 691 C C . PRO A 1 86 ? -6.824 -8.459 -10.986 1.00 78.38 86 PRO A C 1
ATOM 693 O O . PRO A 1 86 ? -6.536 -7.283 -11.164 1.00 78.38 86 PRO A O 1
ATOM 696 N N . ASP A 1 87 ? -7.889 -9.013 -11.565 1.00 82.50 87 ASP A N 1
ATOM 697 C CA . ASP A 1 87 ? -8.856 -8.324 -12.424 1.00 82.50 87 ASP A CA 1
ATOM 698 C C . ASP A 1 87 ? -9.613 -7.199 -11.704 1.00 82.50 87 ASP A C 1
ATOM 700 O O . ASP A 1 87 ? -10.034 -6.233 -12.336 1.00 82.50 87 ASP A O 1
ATOM 704 N N . LEU A 1 88 ? -9.741 -7.291 -10.380 1.00 79.94 88 LEU A N 1
ATOM 705 C CA . LEU A 1 88 ? -10.430 -6.290 -9.568 1.00 79.94 88 LEU A CA 1
ATOM 706 C C . LEU A 1 88 ? -9.514 -5.140 -9.123 1.00 79.94 88 LEU A C 1
ATOM 708 O O . LEU A 1 88 ? -10.001 -4.111 -8.662 1.00 79.94 88 LEU A O 1
ATOM 712 N N . SER A 1 89 ? -8.194 -5.289 -9.261 1.00 83.69 89 SER A N 1
ATOM 713 C CA . SER A 1 89 ? -7.204 -4.280 -8.882 1.00 83.69 89 SER A CA 1
ATOM 714 C C . SER A 1 89 ? -6.884 -3.390 -10.087 1.00 83.69 89 SER A C 1
ATOM 716 O O . SER A 1 89 ? -6.314 -3.880 -11.062 1.00 83.69 89 SER A O 1
ATOM 718 N N . PRO A 1 90 ? -7.157 -2.070 -10.050 1.00 83.69 90 PRO A N 1
ATOM 719 C CA . PRO A 1 90 ? -6.813 -1.173 -11.159 1.00 83.69 90 PRO A CA 1
ATOM 720 C C . PRO A 1 90 ? -5.312 -1.159 -11.490 1.00 83.69 90 PRO A C 1
ATOM 722 O O . PRO A 1 90 ? -4.920 -0.913 -12.635 1.00 83.69 90 PRO A O 1
ATOM 725 N N . LEU A 1 91 ? -4.465 -1.430 -10.488 1.00 87.00 91 LEU A N 1
ATOM 726 C CA . LEU A 1 91 ? -3.018 -1.521 -10.665 1.00 87.00 91 LEU A CA 1
ATOM 727 C C . LEU A 1 91 ? -2.643 -2.727 -11.537 1.00 87.00 91 LEU A C 1
ATOM 729 O O . LEU A 1 91 ? -1.871 -2.575 -12.484 1.00 87.00 91 LEU A O 1
ATOM 733 N N . ASP A 1 92 ? -3.222 -3.893 -11.249 1.00 85.94 92 ASP A N 1
ATOM 734 C CA . ASP A 1 92 ? -2.906 -5.150 -11.934 1.00 85.94 92 ASP A CA 1
ATOM 735 C C . ASP A 1 92 ? -3.637 -5.290 -13.269 1.00 85.94 92 ASP A C 1
ATOM 737 O O . ASP A 1 92 ? -3.038 -5.721 -14.254 1.00 85.94 92 ASP A O 1
ATOM 741 N N . PHE A 1 93 ? -4.898 -4.856 -13.329 1.00 83.62 93 PHE A N 1
ATOM 742 C CA . PHE A 1 93 ? -5.711 -4.893 -14.541 1.00 83.62 93 PHE A CA 1
ATOM 743 C C . PHE A 1 93 ? -5.190 -3.951 -15.637 1.00 83.62 93 PHE A C 1
ATOM 745 O O . PHE A 1 93 ? -5.186 -4.315 -16.812 1.00 83.62 93 PHE A O 1
ATOM 752 N N . PHE A 1 94 ? -4.744 -2.742 -15.276 1.00 86.19 94 PHE A N 1
ATOM 753 C CA . PHE A 1 94 ? -4.393 -1.709 -16.255 1.00 86.19 94 PHE A CA 1
ATOM 754 C C . PHE A 1 94 ? -2.963 -1.183 -16.103 1.00 86.19 94 PHE A C 1
ATOM 756 O O . PHE A 1 94 ? -2.170 -1.257 -17.047 1.00 86.19 94 PHE A O 1
ATOM 763 N N . LEU A 1 95 ? -2.620 -0.628 -14.935 1.00 87.50 95 LEU A N 1
ATOM 764 C CA . LEU A 1 95 ? -1.428 0.212 -14.794 1.00 87.50 95 LEU A CA 1
ATOM 765 C C . LEU A 1 95 ? -0.131 -0.536 -15.110 1.00 87.50 95 LEU A C 1
ATOM 767 O O . LEU A 1 95 ? 0.705 -0.017 -15.850 1.00 87.50 95 LEU A O 1
ATOM 771 N N . TRP A 1 96 ? 0.048 -1.745 -14.576 1.00 88.50 96 TRP A N 1
ATOM 772 C CA . TRP A 1 96 ? 1.280 -2.503 -14.791 1.00 88.50 96 TRP A CA 1
ATOM 773 C C . TRP A 1 96 ? 1.457 -2.938 -16.244 1.00 88.50 96 TRP A C 1
ATOM 775 O O . TRP A 1 96 ? 2.571 -2.863 -16.768 1.00 88.50 96 TRP A O 1
ATOM 785 N N . GLY A 1 97 ? 0.373 -3.323 -16.924 1.00 90.50 97 GLY A N 1
ATOM 786 C CA . GLY A 1 97 ? 0.395 -3.630 -18.356 1.00 90.50 97 GLY A CA 1
ATOM 787 C C . GLY A 1 97 ? 0.777 -2.409 -19.194 1.00 90.50 97 GLY A C 1
ATOM 788 O O . GLY A 1 97 ? 1.669 -2.483 -20.045 1.00 90.50 97 GLY A O 1
ATOM 789 N N . TYR A 1 98 ? 0.171 -1.257 -18.892 1.00 90.38 98 TYR A N 1
ATOM 790 C CA . TYR A 1 98 ? 0.498 0.007 -19.543 1.00 90.38 98 TYR A CA 1
ATOM 791 C C . TYR A 1 98 ? 1.960 0.410 -19.310 1.00 90.38 98 TYR A C 1
ATOM 793 O O . TYR A 1 98 ? 2.692 0.630 -20.275 1.00 90.38 98 TYR A O 1
ATOM 801 N N . LEU A 1 99 ? 2.425 0.451 -18.057 1.00 89.06 99 LEU A N 1
ATOM 802 C CA . LEU A 1 99 ? 3.808 0.806 -17.723 1.00 89.06 99 LEU A CA 1
ATOM 803 C C . LEU A 1 99 ? 4.808 -0.115 -18.419 1.00 89.06 99 LEU A C 1
ATOM 805 O O . LEU A 1 99 ? 5.774 0.369 -19.009 1.00 89.06 99 LEU A O 1
ATOM 809 N N . LYS A 1 100 ? 4.537 -1.425 -18.428 1.00 88.44 100 LYS A N 1
ATOM 810 C CA . LYS A 1 100 ? 5.347 -2.406 -19.147 1.00 88.44 100 LYS A CA 1
ATOM 811 C C . LYS A 1 100 ? 5.475 -2.038 -20.629 1.00 88.44 100 LYS A C 1
ATOM 813 O O . LYS A 1 100 ? 6.590 -1.976 -21.143 1.00 88.44 100 LYS A O 1
ATOM 818 N N . SER A 1 101 ? 4.361 -1.731 -21.298 1.00 91.19 101 SER A N 1
ATOM 819 C CA . SER A 1 101 ? 4.372 -1.338 -22.715 1.00 91.19 101 SER A CA 1
ATOM 820 C C . SER A 1 101 ? 5.205 -0.082 -22.987 1.00 91.19 101 SER A C 1
ATOM 822 O O . SER A 1 101 ? 5.848 0.003 -24.027 1.00 91.19 101 SER A O 1
ATOM 824 N N . ARG A 1 102 ? 5.231 0.875 -22.048 1.00 90.56 102 ARG A N 1
ATOM 825 C CA . ARG A 1 102 ? 5.973 2.137 -22.179 1.00 90.56 102 ARG A CA 1
ATOM 826 C C . ARG A 1 102 ? 7.466 1.956 -21.932 1.00 90.56 102 ARG A C 1
ATOM 828 O O . ARG A 1 102 ? 8.263 2.506 -22.683 1.00 90.56 102 ARG A O 1
ATOM 835 N N . VAL A 1 103 ? 7.841 1.179 -20.915 1.00 87.00 103 VAL A N 1
ATOM 836 C CA . VAL A 1 103 ? 9.249 0.901 -20.593 1.00 87.00 103 VAL A CA 1
ATOM 837 C C . VAL A 1 103 ? 9.920 0.134 -21.728 1.00 87.00 103 VAL A C 1
ATOM 839 O O . VAL A 1 103 ? 11.034 0.469 -22.100 1.00 87.00 103 VAL A O 1
ATOM 842 N N . TYR A 1 104 ? 9.237 -0.836 -22.342 1.00 86.38 104 TYR A N 1
ATOM 843 C CA . TYR A 1 104 ? 9.825 -1.630 -23.425 1.00 86.38 104 TYR A CA 1
ATOM 844 C C . TYR A 1 104 ? 9.916 -0.921 -24.786 1.00 86.38 104 TYR A C 1
ATOM 846 O O . TYR A 1 104 ? 10.494 -1.495 -25.707 1.00 86.38 104 TYR A O 1
ATOM 854 N N . VAL A 1 105 ? 9.415 0.315 -24.928 1.00 89.06 105 VAL A N 1
ATOM 855 C CA . VAL A 1 105 ? 9.647 1.120 -26.146 1.00 89.06 105 VAL A CA 1
ATOM 856 C C . VAL A 1 105 ? 11.141 1.393 -26.336 1.00 89.06 105 VAL A C 1
ATOM 858 O O . VAL A 1 105 ? 11.651 1.294 -27.449 1.00 89.06 105 VAL A O 1
ATOM 861 N N . CYS A 1 106 ? 11.850 1.693 -25.247 1.00 82.62 106 CYS A N 1
ATOM 862 C CA . CYS A 1 106 ? 13.297 1.874 -25.241 1.00 82.62 106 CYS A CA 1
ATOM 863 C C . CYS A 1 106 ? 13.918 0.732 -24.443 1.00 82.62 106 CYS A C 1
ATOM 865 O O . CYS A 1 106 ? 13.645 0.589 -23.256 1.00 82.62 106 CYS A O 1
ATOM 867 N N . ARG A 1 107 ? 14.762 -0.088 -25.078 1.00 81.69 107 ARG A N 1
ATOM 868 C CA . ARG A 1 107 ? 15.393 -1.228 -24.402 1.00 81.69 107 ARG A CA 1
ATOM 869 C C . ARG A 1 107 ? 16.168 -0.741 -23.161 1.00 81.69 107 ARG A C 1
ATOM 871 O O . ARG A 1 107 ? 17.099 0.045 -23.337 1.00 81.69 107 ARG A O 1
ATOM 878 N N . PRO A 1 108 ? 15.827 -1.204 -21.942 1.00 80.75 108 PRO A N 1
ATOM 879 C CA . PRO A 1 108 ? 16.570 -0.839 -20.742 1.00 80.75 108 PRO A CA 1
ATOM 880 C C . PRO A 1 108 ? 18.032 -1.271 -20.874 1.00 80.75 108 PRO A C 1
ATOM 882 O O . PRO A 1 108 ? 18.313 -2.375 -21.349 1.00 80.75 108 PRO A O 1
ATOM 885 N N . THR A 1 109 ? 18.958 -0.399 -20.483 1.00 85.75 109 THR A N 1
ATOM 886 C CA . THR A 1 109 ? 20.409 -0.629 -20.589 1.00 85.75 109 THR A CA 1
ATOM 887 C C . THR A 1 109 ? 21.061 -0.985 -19.254 1.00 85.75 109 THR A C 1
ATOM 889 O O . THR A 1 109 ? 22.248 -1.301 -19.221 1.00 85.75 109 THR A O 1
ATOM 892 N N . ASN A 1 110 ? 20.296 -0.963 -18.165 1.00 75.50 110 ASN A N 1
ATOM 893 C CA . ASN A 1 110 ? 20.724 -1.308 -16.816 1.00 75.50 110 ASN A CA 1
ATOM 894 C C . ASN A 1 110 ? 19.595 -2.025 -16.054 1.00 75.50 110 ASN A C 1
ATOM 896 O O . ASN A 1 110 ? 18.442 -2.035 -16.497 1.00 75.50 110 ASN A O 1
ATOM 900 N N . LEU A 1 111 ? 19.982 -2.678 -14.955 1.00 60.78 111 LEU A N 1
ATOM 901 C CA . LEU A 1 111 ? 19.098 -3.261 -13.945 1.00 60.78 111 LEU A CA 1
ATOM 902 C C . LEU A 1 111 ? 19.024 -2.324 -12.741 1.00 60.78 111 LEU A C 1
ATOM 904 O O . LEU A 1 111 ? 20.083 -1.738 -12.416 1.00 60.78 111 LEU A O 1
#

Secondary structure (DSSP, 8-state):
-EEETTEEE-----SS---HHHHHHHIIIIIHHHHHHTT--GGGSPEE----GGGG-HHHHHHHHHHHTT-EESTTSSBPPPTT-GGG-HIIIIIHHHHHHHHTTS-----

pLDDT: mean 90.02, std 5.81, range [60.78, 97.56]

Organism: Callosobruchus maculatus (NCBI:txid64391)

Sequence (111 aa):
MGIGGNRLIGPFFIDGNLNGDKYLDLLNNYIIPAIQNNGQLPHNLWFQQDGAPPHYDRRVRGLLDATFHNRWIGRGGFIEWPARSPDLSPLDFFLWGYLKSRVYVCRPTNL

Foldseek 3Di:
DDDDDPDDFDDDDDPDDDALVSVLCCVVVGRLVSCVVVVHQLLVDAAEDEADHSCPDPVNQVCSCVRNVLRYEDPPGPHDDDPPPLVVPCCSVPVVVVVVVVCPVDPDPDD

Solvent-accessible surface area (backbone atoms only — not comparable to full-atom values): 6653 Å² total; per-residue (Å²): 99,50,76,56,94,96,40,76,43,70,81,68,87,71,87,74,83,84,36,42,67,58,47,41,48,45,40,65,74,45,52,54,50,52,43,45,75,70,75,42,58,54,64,77,39,78,48,78,51,68,72,52,75,39,56,57,31,70,68,43,45,53,48,47,37,69,48,18,66,53,34,37,34,12,48,90,43,80,41,68,46,70,83,92,51,52,80,78,35,67,56,63,59,43,47,52,58,53,51,50,60,60,54,64,73,52,79,77,91,73,134

Nearest PDB structures (foldseek):
  4nhd-assembly1_A  TM=5.944E-01  e=2.435E+00  Vibrio cholerae O1 biovar El Tor str. N16961
  2x3e-assembly1_B  TM=4.803E-01  e=1.365E+00  Pseudomonas aeruginosa
  8d1u-assembly1_A  TM=4.340E-01  e=3.582E+00  Escherichia coli
  4z19-assembly1_A-2  TM=4.931E-01  e=8.263E+00  Yersinia pestis
  5bnr-assembly1_A-2  TM=4.256E-01  e=8.812E+00  Escherichia coli K-12

Mean predicted aligned error: 4.68 Å

Radius of gyration: 14.81 Å; Cα contacts (8 Å, |Δi|>4): 125; chains: 1; bounding box: 35×32×39 Å

InterPro domains:
  IPR036397 Ribonuclease H superfamily [G3DSA:3.30.420.10] (1-111)